Protein AF-A0A1Q7YD64-F1 (afdb_monomer_lite)

Structure (mmCIF, N/CA/C/O backbone):
data_AF-A0A1Q7YD64-F1
#
_entry.id   AF-A0A1Q7YD64-F1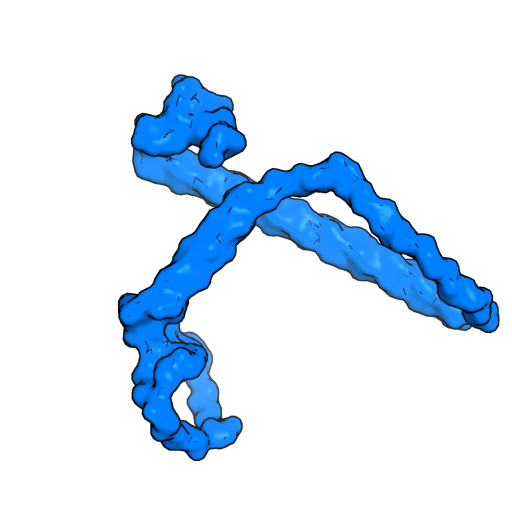
#
loop_
_atom_site.group_PDB
_atom_site.id
_atom_site.type_symbol
_atom_site.label_atom_id
_atom_site.label_alt_id
_atom_site.label_comp_id
_atom_site.label_asym_id
_atom_site.label_entity_id
_atom_site.label_seq_id
_atom_site.pdbx_PDB_ins_code
_atom_site.Cartn_x
_atom_site.Cartn_y
_atom_site.Cartn_z
_atom_site.occupancy
_atom_site.B_iso_or_equiv
_atom_site.auth_seq_id
_atom_site.auth_comp_id
_atom_site.auth_asym_id
_atom_site.auth_atom_id
_atom_site.pdbx_PDB_model_num
ATOM 1 N N . MET A 1 1 ? 0.503 -14.106 16.617 1.00 67.00 1 MET A N 1
ATOM 2 C CA . MET A 1 1 ? -0.824 -13.604 16.179 1.00 67.00 1 MET A CA 1
ATOM 3 C C . MET A 1 1 ? -1.425 -12.624 17.182 1.00 67.00 1 MET A C 1
ATOM 5 O O . MET A 1 1 ? -2.413 -11.970 16.872 1.00 67.00 1 MET A O 1
ATOM 9 N N . ASP A 1 2 ? -0.806 -12.469 18.350 1.00 84.38 2 ASP A N 1
ATOM 10 C CA . ASP A 1 2 ? -1.379 -11.752 19.491 1.00 84.38 2 ASP A CA 1
ATOM 11 C C . ASP A 1 2 ? -1.538 -10.260 19.204 1.00 84.38 2 ASP A C 1
ATOM 13 O O . ASP A 1 2 ? -2.637 -9.745 19.328 1.00 84.38 2 ASP A O 1
ATOM 17 N N . LYS A 1 3 ? -0.533 -9.621 18.588 1.00 87.81 3 LYS A N 1
ATOM 18 C CA . LYS A 1 3 ? -0.597 -8.204 18.178 1.00 87.81 3 LYS A CA 1
ATOM 19 C C . LYS A 1 3 ? -1.784 -7.857 17.267 1.00 87.81 3 LYS A C 1
ATOM 21 O O . LYS A 1 3 ? -2.365 -6.787 17.400 1.00 87.81 3 LYS A O 1
ATOM 26 N N . LEU A 1 4 ? -2.150 -8.751 16.340 1.00 88.44 4 LEU A N 1
ATOM 27 C CA . LEU A 1 4 ? -3.306 -8.544 15.456 1.00 88.44 4 LEU A CA 1
ATOM 28 C C . LEU A 1 4 ? -4.623 -8.709 16.226 1.00 88.44 4 LEU A C 1
ATOM 30 O O . LEU A 1 4 ? -5.583 -7.979 15.987 1.00 88.44 4 LEU A O 1
ATOM 34 N N . ASN A 1 5 ? -4.667 -9.671 17.148 1.00 91.00 5 ASN A N 1
ATOM 35 C CA . ASN A 1 5 ? -5.823 -9.865 18.010 1.00 91.00 5 ASN A CA 1
ATOM 36 C C . ASN A 1 5 ? -6.005 -8.698 18.977 1.00 91.00 5 ASN A C 1
ATOM 38 O O . ASN A 1 5 ? -7.141 -8.285 19.169 1.00 91.00 5 ASN A O 1
ATOM 42 N N . ASP A 1 6 ? -4.927 -8.150 19.526 1.00 91.62 6 ASP A N 1
ATOM 43 C CA . ASP A 1 6 ? -4.962 -6.991 20.416 1.00 91.62 6 ASP A CA 1
ATOM 44 C C . ASP A 1 6 ? -5.447 -5.750 19.658 1.00 91.62 6 ASP A C 1
ATOM 46 O O . ASP A 1 6 ? -6.458 -5.166 20.038 1.00 91.62 6 ASP A O 1
ATOM 50 N N . ALA A 1 7 ? -4.874 -5.459 18.483 1.00 89.94 7 ALA A N 1
ATOM 51 C CA . ALA A 1 7 ? -5.352 -4.373 17.621 1.00 89.94 7 ALA A CA 1
ATOM 52 C C . ALA A 1 7 ? -6.835 -4.533 17.225 1.00 89.94 7 ALA A C 1
ATOM 54 O O . ALA A 1 7 ? -7.586 -3.556 17.161 1.00 89.94 7 ALA A O 1
ATOM 55 N N . SER A 1 8 ? -7.286 -5.769 16.975 1.00 91.25 8 SER A N 1
ATOM 56 C CA . SER A 1 8 ? -8.702 -6.044 16.720 1.00 91.25 8 SER A CA 1
ATOM 57 C C . SER A 1 8 ? -9.564 -5.826 17.959 1.00 91.25 8 SER A C 1
ATOM 59 O O . SER A 1 8 ? -10.643 -5.258 17.830 1.00 91.25 8 SER A O 1
ATOM 61 N N . LYS A 1 9 ? -9.124 -6.245 19.148 1.00 93.12 9 LYS A N 1
ATOM 62 C CA . LYS A 1 9 ? -9.874 -6.015 20.389 1.00 93.12 9 LYS A CA 1
ATOM 63 C C . LYS A 1 9 ? -10.044 -4.520 20.641 1.00 93.12 9 LYS A C 1
ATOM 65 O O . LYS A 1 9 ? -11.158 -4.095 20.936 1.00 93.12 9 LYS A O 1
ATOM 70 N N . ASP A 1 10 ? -8.996 -3.732 20.431 1.00 91.56 10 ASP A N 1
ATOM 71 C CA . ASP A 1 10 ? -9.023 -2.284 20.644 1.00 91.56 10 ASP A CA 1
ATOM 72 C C . ASP A 1 10 ? -9.996 -1.575 19.689 1.00 91.56 10 ASP A C 1
ATOM 74 O O . ASP A 1 10 ? -10.749 -0.691 20.096 1.00 91.56 10 ASP A O 1
ATOM 78 N N . LYS A 1 11 ? -10.023 -1.972 18.409 1.00 89.19 11 LYS A N 1
ATOM 79 C CA . LYS A 1 11 ? -10.847 -1.315 17.375 1.00 89.19 11 LYS A CA 1
ATOM 80 C C . LYS A 1 11 ? -12.254 -1.896 17.222 1.00 89.19 11 LYS A C 1
ATOM 82 O O . LYS A 1 11 ? -13.152 -1.188 16.777 1.00 89.19 11 LYS A O 1
ATOM 87 N N . ASN A 1 12 ? -12.461 -3.163 17.581 1.00 91.31 12 ASN A N 1
ATOM 88 C CA . ASN A 1 12 ? -13.702 -3.904 17.325 1.00 91.31 12 ASN A CA 1
ATOM 89 C C . ASN A 1 12 ? -14.452 -4.291 18.613 1.00 91.31 12 ASN A C 1
ATOM 91 O O . ASN A 1 12 ? -15.192 -5.278 18.623 1.00 91.31 12 ASN A O 1
ATOM 95 N N . GLY A 1 13 ? -14.275 -3.526 19.696 1.00 86.81 13 GLY A N 1
ATOM 96 C CA . GLY A 1 13 ? -15.049 -3.673 20.935 1.00 86.81 13 GLY A CA 1
ATOM 97 C C . GLY A 1 13 ? -14.757 -4.975 21.686 1.00 86.81 13 GLY A C 1
ATOM 98 O O . GLY A 1 13 ? -15.678 -5.693 22.065 1.00 86.81 13 GLY A O 1
ATOM 99 N N . GLY A 1 14 ? -13.478 -5.318 21.843 1.00 89.88 14 GLY A N 1
ATOM 100 C CA . GLY A 1 14 ? -13.014 -6.504 22.570 1.00 89.88 14 GLY A CA 1
ATOM 101 C C . GLY A 1 14 ? -13.034 -7.807 21.766 1.00 89.88 14 GLY A C 1
ATOM 102 O O . GLY A 1 14 ? -12.692 -8.861 22.301 1.00 89.88 14 GLY A O 1
ATOM 103 N N . LYS A 1 15 ? -13.403 -7.767 20.480 1.00 93.25 15 LYS A N 1
ATOM 104 C CA . LYS A 1 15 ? -13.426 -8.952 19.609 1.00 93.25 15 LYS A CA 1
ATOM 105 C C . LYS A 1 15 ? -12.048 -9.249 19.027 1.00 93.25 15 LYS A C 1
ATOM 107 O O . LYS A 1 15 ? -11.409 -8.383 18.427 1.00 93.25 15 LYS A O 1
ATOM 112 N N . THR A 1 16 ? -11.625 -10.508 19.124 1.00 94.06 16 THR A N 1
ATOM 113 C CA . THR A 1 16 ? -10.443 -10.992 18.390 1.00 94.06 16 THR A CA 1
ATOM 114 C C . THR A 1 16 ? -10.670 -10.904 16.880 1.00 94.06 16 THR A C 1
ATOM 116 O O . THR A 1 16 ? -11.815 -10.824 16.425 1.00 94.06 16 THR A O 1
ATOM 119 N N . PHE A 1 17 ? -9.595 -10.951 16.087 1.00 91.88 17 PHE A N 1
ATOM 120 C CA . PHE A 1 17 ? -9.679 -10.734 14.639 1.00 91.88 17 PHE A CA 1
ATOM 121 C C . PHE A 1 17 ? -10.702 -11.659 13.970 1.00 91.88 17 PHE A C 1
ATOM 123 O O . PHE A 1 17 ? -11.542 -11.201 13.204 1.00 91.88 17 PHE A O 1
ATOM 130 N N . MET A 1 18 ? -10.697 -12.948 14.317 1.00 92.94 18 MET A N 1
ATOM 131 C CA . MET A 1 18 ? -11.607 -13.938 13.730 1.00 92.94 18 MET A CA 1
ATOM 132 C C . MET A 1 18 ? -13.054 -13.833 14.232 1.00 92.94 18 MET A C 1
ATOM 134 O O . MET A 1 18 ? -13.957 -14.315 13.555 1.00 92.94 18 MET A O 1
ATOM 138 N N . GLN A 1 19 ? -13.288 -13.202 15.386 1.00 94.38 19 GLN A N 1
ATOM 139 C CA . GLN A 1 19 ? -14.630 -12.966 15.936 1.00 94.38 19 GLN A CA 1
ATOM 140 C C . GLN A 1 19 ? -15.279 -11.683 15.391 1.00 94.38 19 GLN A C 1
ATOM 142 O O . GLN A 1 19 ? -16.491 -11.500 15.516 1.00 94.38 19 GLN A O 1
ATOM 147 N N . ALA A 1 20 ? -14.487 -10.774 14.818 1.00 93.94 20 ALA A N 1
ATOM 148 C CA . ALA A 1 20 ? -14.987 -9.562 14.183 1.00 93.94 20 ALA A CA 1
ATOM 149 C C . ALA A 1 20 ? -15.687 -9.871 12.846 1.00 93.94 20 ALA A C 1
ATOM 151 O O . ALA A 1 20 ? -15.392 -10.858 12.162 1.00 93.94 20 ALA A O 1
ATOM 152 N N . THR A 1 21 ? -16.619 -9.005 12.439 1.00 95.44 21 THR A N 1
ATOM 153 C CA . THR A 1 21 ? -17.315 -9.180 11.154 1.00 95.44 21 THR A CA 1
ATOM 154 C C . THR A 1 21 ? -16.342 -9.021 9.975 1.00 95.44 21 THR A C 1
ATOM 156 O O . THR A 1 21 ? -15.292 -8.389 10.120 1.00 95.44 21 THR A O 1
ATOM 159 N N . PRO A 1 22 ? -16.645 -9.564 8.778 1.00 95.19 22 PRO A N 1
ATOM 160 C CA . PRO A 1 22 ? -15.800 -9.362 7.597 1.00 95.19 22 PRO A CA 1
ATOM 161 C C . PRO A 1 22 ? -15.518 -7.882 7.295 1.00 95.19 22 PRO A C 1
ATOM 163 O O . PRO A 1 22 ? -14.381 -7.526 7.002 1.00 95.19 22 PRO A O 1
ATOM 166 N N . ALA A 1 23 ? -16.523 -7.013 7.450 1.00 94.81 23 ALA A N 1
ATOM 167 C CA . ALA A 1 23 ? -16.371 -5.572 7.250 1.00 94.81 23 ALA A CA 1
ATOM 168 C C . ALA A 1 23 ? -15.434 -4.931 8.291 1.00 94.81 23 ALA A C 1
ATOM 170 O O . ALA A 1 23 ? -14.575 -4.129 7.937 1.00 94.81 23 ALA A O 1
ATOM 171 N N . GLN A 1 24 ? -15.548 -5.328 9.562 1.00 94.00 24 GLN A N 1
ATOM 172 C CA . GLN A 1 24 ? -14.669 -4.853 10.638 1.00 94.00 24 GLN A CA 1
ATOM 173 C C . GLN A 1 24 ? -13.219 -5.301 10.441 1.00 94.00 24 GLN A C 1
ATOM 175 O O . GLN A 1 24 ? -12.292 -4.511 10.612 1.00 94.00 24 GLN A O 1
ATOM 180 N N . ARG A 1 25 ? -13.015 -6.558 10.028 1.00 94.19 25 ARG A N 1
ATOM 181 C CA . ARG A 1 25 ? -11.686 -7.070 9.672 1.00 94.19 25 ARG A CA 1
ATOM 182 C C . ARG A 1 25 ? -11.078 -6.265 8.532 1.00 94.19 25 ARG A C 1
ATOM 184 O O . ARG A 1 25 ? -9.935 -5.840 8.641 1.00 94.19 25 ARG A O 1
ATOM 191 N N . LEU A 1 26 ? -11.841 -6.029 7.468 1.00 93.75 26 LEU A N 1
ATOM 192 C CA . LEU A 1 26 ? -11.377 -5.267 6.312 1.00 93.75 26 LEU A CA 1
ATOM 193 C C . LEU A 1 26 ? -10.979 -3.835 6.697 1.00 93.75 26 LEU A C 1
ATOM 195 O O . LEU A 1 26 ? -9.878 -3.410 6.356 1.00 93.75 26 LEU A O 1
ATOM 199 N N . ALA A 1 27 ? -11.816 -3.134 7.465 1.00 95.12 27 ALA A N 1
ATOM 200 C CA . ALA A 1 27 ? -11.522 -1.777 7.928 1.00 95.12 27 ALA A CA 1
ATOM 201 C C . ALA A 1 27 ? -10.239 -1.712 8.780 1.00 95.12 27 ALA A C 1
ATOM 203 O O . ALA A 1 27 ? -9.407 -0.816 8.600 1.00 95.12 27 ALA A O 1
ATOM 204 N N . LEU A 1 28 ? -10.047 -2.691 9.673 1.00 92.69 28 LEU A N 1
ATOM 205 C CA . LEU A 1 28 ? -8.830 -2.815 10.474 1.00 92.69 28 LEU A CA 1
ATOM 206 C C . LEU A 1 28 ? -7.595 -3.012 9.587 1.00 92.69 28 LEU A C 1
ATOM 208 O O . LEU A 1 28 ? -6.621 -2.278 9.732 1.00 92.69 28 LEU A O 1
ATOM 212 N N . LEU A 1 29 ? -7.633 -3.971 8.655 1.00 91.75 29 LEU A N 1
ATOM 213 C CA . LEU A 1 29 ? -6.487 -4.256 7.786 1.00 91.75 29 LEU A CA 1
ATOM 214 C C . LEU A 1 29 ? -6.141 -3.076 6.872 1.00 91.75 29 LEU A C 1
ATOM 216 O O . LEU A 1 29 ? -4.965 -2.813 6.652 1.00 91.75 29 LEU A O 1
ATOM 220 N N . GLN A 1 30 ? -7.136 -2.341 6.371 1.00 92.62 30 GLN A N 1
ATOM 221 C CA . GLN A 1 30 ? -6.904 -1.133 5.571 1.00 92.62 30 GLN A CA 1
ATOM 222 C C . GLN A 1 30 ? -6.212 -0.030 6.375 1.00 92.62 30 GLN A C 1
ATOM 224 O O . GLN A 1 30 ? -5.327 0.649 5.859 1.00 92.62 30 GLN A O 1
ATOM 229 N N . THR A 1 31 ? -6.598 0.132 7.641 1.00 92.44 31 THR A N 1
ATOM 230 C CA . THR A 1 31 ? -5.971 1.111 8.536 1.00 92.44 31 THR A CA 1
ATOM 231 C C . THR A 1 31 ? -4.518 0.728 8.806 1.00 92.44 31 THR A C 1
ATOM 233 O O . THR A 1 31 ? -3.629 1.554 8.615 1.00 92.44 31 THR A O 1
ATOM 236 N N . LEU A 1 32 ? -4.264 -0.542 9.141 1.00 90.69 32 LEU A N 1
ATOM 237 C CA . LEU A 1 32 ? -2.906 -1.055 9.346 1.00 90.69 32 LEU A CA 1
ATOM 238 C C . LEU A 1 32 ? -2.039 -0.907 8.088 1.00 90.69 32 LEU A C 1
ATOM 240 O O . LEU A 1 32 ? -0.875 -0.532 8.192 1.00 90.69 32 LEU A O 1
ATOM 244 N N . ASP A 1 33 ? -2.587 -1.166 6.897 1.00 90.62 33 ASP A N 1
ATOM 245 C CA . ASP A 1 33 ? -1.850 -1.014 5.637 1.00 90.62 33 ASP A CA 1
ATOM 246 C C . ASP A 1 33 ? -1.432 0.436 5.386 1.00 90.62 33 ASP A C 1
ATOM 248 O O . ASP A 1 33 ? -0.287 0.701 5.018 1.00 90.62 33 ASP A O 1
ATOM 252 N N . LYS A 1 34 ? -2.348 1.379 5.625 1.00 91.12 34 LYS A N 1
ATOM 253 C CA . LYS A 1 34 ? -2.080 2.806 5.457 1.00 91.12 34 LYS A CA 1
ATOM 254 C C . LYS A 1 34 ? -1.018 3.296 6.439 1.00 91.12 34 LYS A C 1
ATOM 256 O O . LYS A 1 34 ? -0.059 3.930 6.018 1.00 91.12 34 LYS A O 1
ATOM 261 N N . GLU A 1 35 ? -1.141 2.943 7.717 1.00 89.38 35 GLU A N 1
ATOM 262 C CA . GLU A 1 35 ? -0.149 3.295 8.741 1.00 89.38 35 GLU A CA 1
ATOM 263 C C . GLU A 1 35 ? 1.251 2.782 8.374 1.00 89.38 35 GLU A C 1
ATOM 265 O O . GLU A 1 35 ? 2.249 3.492 8.521 1.00 89.38 35 GLU A O 1
ATOM 270 N N . GLN A 1 36 ? 1.337 1.557 7.849 1.00 87.69 36 GLN A N 1
ATOM 271 C CA . GLN A 1 36 ? 2.601 0.994 7.386 1.00 87.69 36 GLN A CA 1
ATOM 272 C C . GLN A 1 36 ? 3.153 1.696 6.145 1.00 87.69 36 GLN A C 1
ATOM 274 O O . GLN A 1 36 ? 4.366 1.907 6.058 1.00 87.69 36 GLN A O 1
ATOM 279 N N . PHE A 1 37 ? 2.296 2.046 5.187 1.00 87.94 37 PHE A N 1
ATOM 280 C CA . PHE A 1 37 ? 2.697 2.800 4.003 1.00 87.94 37 PHE A CA 1
ATOM 281 C C . PHE A 1 37 ? 3.250 4.177 4.391 1.00 87.94 37 PHE A C 1
ATOM 283 O O . PHE A 1 37 ? 4.371 4.513 4.008 1.00 87.94 37 PHE A O 1
ATOM 290 N N . ASP A 1 38 ? 2.529 4.916 5.234 1.00 90.31 38 ASP A N 1
ATOM 291 C CA . ASP A 1 38 ? 2.915 6.253 5.693 1.00 90.31 38 ASP A CA 1
ATOM 292 C C . ASP A 1 38 ? 4.252 6.220 6.453 1.00 90.31 38 ASP A C 1
ATOM 294 O O . ASP A 1 38 ? 5.138 7.046 6.216 1.00 90.31 38 ASP A O 1
ATOM 298 N N . TYR A 1 39 ? 4.448 5.215 7.317 1.00 87.81 39 TYR A N 1
ATOM 299 C CA . TYR A 1 39 ? 5.732 4.987 7.981 1.00 87.81 39 TYR A CA 1
ATOM 300 C C . TYR A 1 39 ? 6.862 4.745 6.970 1.00 87.81 39 TYR A C 1
ATOM 302 O O . TYR A 1 39 ? 7.941 5.326 7.086 1.00 87.81 39 TYR A O 1
ATOM 310 N N . SER A 1 40 ? 6.619 3.903 5.965 1.00 85.19 40 SER A N 1
ATOM 311 C CA . SER A 1 40 ? 7.619 3.548 4.951 1.00 85.19 40 SER A CA 1
ATOM 312 C C . SER A 1 40 ? 8.044 4.767 4.130 1.00 85.19 40 SER A C 1
ATOM 314 O O . SER A 1 40 ? 9.240 4.985 3.928 1.00 85.19 40 SER A O 1
ATOM 316 N N . GLU A 1 41 ? 7.085 5.595 3.714 1.00 90.06 41 GLU A N 1
ATOM 317 C CA . GLU A 1 41 ? 7.356 6.825 2.967 1.00 90.06 41 GLU A CA 1
ATOM 318 C C . GLU A 1 41 ? 8.106 7.853 3.815 1.00 90.06 41 GLU A C 1
ATOM 320 O O . GLU A 1 41 ? 9.072 8.454 3.339 1.00 90.06 41 GLU A O 1
ATOM 325 N N . ARG A 1 42 ? 7.754 7.995 5.099 1.00 89.94 42 ARG A N 1
ATOM 326 C CA . ARG A 1 42 ? 8.511 8.839 6.029 1.00 89.94 42 ARG A CA 1
ATOM 327 C C . ARG A 1 42 ? 9.961 8.373 6.151 1.00 89.94 42 ARG A C 1
ATOM 329 O O . ARG A 1 42 ? 10.870 9.185 5.992 1.00 89.94 42 ARG A O 1
ATOM 336 N N . MET A 1 43 ? 10.192 7.082 6.386 1.00 86.56 43 MET A N 1
ATOM 337 C CA . MET A 1 43 ? 11.549 6.540 6.516 1.00 86.56 43 MET A CA 1
ATOM 338 C C . MET A 1 43 ? 12.357 6.708 5.228 1.00 86.56 43 MET A C 1
ATOM 340 O O . MET A 1 43 ? 13.540 7.040 5.276 1.00 86.56 43 MET A O 1
ATOM 344 N N . LYS A 1 44 ? 11.721 6.527 4.067 1.00 88.31 44 LYS A N 1
ATOM 345 C CA . LYS A 1 44 ? 12.342 6.753 2.759 1.00 88.31 44 LYS A CA 1
ATOM 346 C C . LYS A 1 44 ? 12.703 8.224 2.549 1.00 88.31 44 LYS A C 1
ATOM 348 O O . LYS A 1 44 ? 13.796 8.511 2.066 1.00 88.31 44 LYS A O 1
ATOM 353 N N . ALA A 1 45 ? 11.829 9.153 2.935 1.00 92.50 45 ALA A N 1
ATOM 354 C CA . ALA A 1 45 ? 12.101 10.585 2.867 1.00 92.50 45 ALA A CA 1
ATOM 355 C C . ALA A 1 45 ? 13.236 10.997 3.817 1.00 92.50 45 ALA A C 1
ATOM 357 O O . ALA A 1 45 ? 14.120 11.751 3.419 1.00 92.50 45 ALA A O 1
ATOM 358 N N . GLU A 1 46 ? 13.256 10.474 5.045 1.00 90.25 46 GLU A N 1
ATOM 359 C CA . GLU A 1 46 ? 14.348 10.699 5.999 1.00 90.25 46 GLU A CA 1
ATOM 360 C C . GLU A 1 46 ? 15.681 10.144 5.479 1.00 90.25 46 GLU A C 1
ATOM 362 O O . GLU A 1 46 ? 16.701 10.827 5.553 1.00 90.25 46 GLU A O 1
ATOM 367 N N . ALA A 1 47 ? 15.686 8.934 4.910 1.00 87.56 47 ALA A N 1
ATOM 368 C CA . ALA A 1 47 ? 16.875 8.344 4.298 1.00 87.56 47 ALA A CA 1
ATOM 369 C C . ALA A 1 47 ? 17.366 9.162 3.095 1.00 87.56 47 ALA A C 1
ATOM 371 O O . ALA A 1 47 ? 18.567 9.393 2.956 1.00 87.56 47 ALA A O 1
ATOM 372 N N . ARG A 1 48 ? 16.441 9.648 2.259 1.00 90.00 48 ARG A N 1
ATOM 373 C CA . ARG A 1 48 ? 16.762 10.518 1.127 1.00 90.00 48 ARG A CA 1
ATOM 374 C C . ARG A 1 48 ? 17.385 11.833 1.591 1.00 90.00 48 ARG A C 1
ATOM 376 O O . ARG A 1 48 ? 18.448 12.176 1.089 1.00 90.00 48 ARG A O 1
ATOM 383 N N . LYS A 1 49 ? 16.799 12.513 2.581 1.00 90.88 49 LYS A N 1
ATOM 384 C CA . LYS A 1 49 ? 17.374 13.741 3.159 1.00 90.88 49 LYS A CA 1
ATOM 385 C C . LYS A 1 49 ? 18.787 13.507 3.682 1.00 90.88 49 LYS A C 1
ATOM 387 O O . LYS A 1 49 ? 19.702 14.195 3.265 1.00 90.88 49 LYS A O 1
ATOM 392 N N . LYS A 1 50 ? 18.991 12.450 4.478 1.00 87.06 50 LYS A N 1
ATOM 393 C CA . LYS A 1 50 ? 20.328 12.065 4.965 1.00 87.06 50 LYS A CA 1
ATOM 394 C C . LYS A 1 50 ? 21.321 11.835 3.823 1.00 87.06 50 LYS A C 1
ATOM 396 O O . LYS A 1 50 ? 22.485 12.193 3.951 1.00 87.06 50 LYS A O 1
ATOM 401 N N . SER A 1 51 ? 20.877 11.233 2.717 1.00 85.88 51 SER A N 1
ATOM 402 C CA . SER A 1 51 ? 21.731 11.038 1.541 1.00 85.88 51 SER A CA 1
ATOM 403 C C . SER A 1 51 ? 22.044 12.347 0.813 1.00 85.88 51 SER A C 1
ATOM 405 O O . SER A 1 51 ? 23.170 12.528 0.364 1.00 85.88 51 SER A O 1
ATOM 407 N N . GLU A 1 52 ? 21.081 13.266 0.724 1.00 88.62 52 GLU A N 1
ATOM 408 C CA . GLU A 1 52 ? 21.260 14.588 0.117 1.00 88.62 52 GLU A CA 1
ATOM 409 C C . GLU A 1 52 ? 22.212 15.450 0.964 1.00 88.62 52 GLU A C 1
ATOM 411 O O . GLU A 1 52 ? 23.161 16.008 0.417 1.00 88.62 52 GLU A O 1
ATOM 416 N N . ASP A 1 53 ? 22.043 15.459 2.290 1.00 87.38 53 ASP A N 1
ATOM 417 C CA . ASP A 1 53 ? 22.932 16.140 3.242 1.00 87.38 53 ASP A CA 1
ATOM 418 C C . ASP A 1 5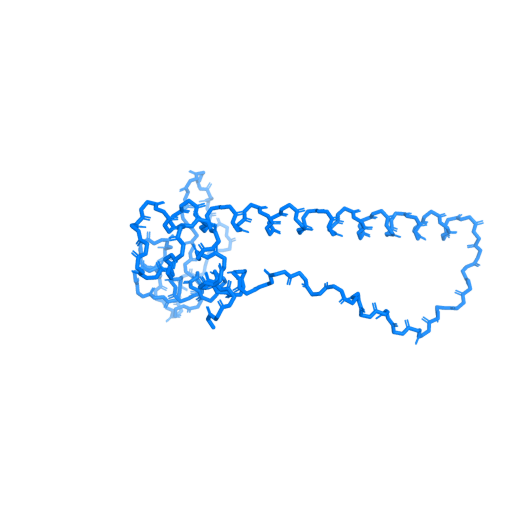3 ? 24.365 15.587 3.154 1.00 87.38 53 ASP A C 1
ATOM 420 O O . ASP A 1 53 ? 25.327 16.345 3.024 1.00 87.38 53 ASP A O 1
ATOM 424 N N . PHE A 1 54 ? 24.512 14.256 3.123 1.00 83.12 54 PHE A N 1
ATOM 425 C CA . PHE A 1 54 ? 25.807 13.594 2.943 1.00 83.12 54 PHE A CA 1
ATOM 426 C C . PHE A 1 54 ? 26.479 13.969 1.611 1.00 83.12 54 PHE A C 1
ATOM 428 O O . PHE A 1 54 ? 27.696 14.155 1.551 1.00 83.12 54 PHE A O 1
ATOM 435 N N . LEU A 1 55 ? 25.711 14.076 0.522 1.00 84.50 55 LEU A N 1
ATOM 436 C CA . LEU A 1 55 ? 26.242 14.488 -0.779 1.00 84.50 55 LEU A CA 1
ATOM 437 C C . LEU A 1 55 ? 26.657 15.964 -0.790 1.00 84.50 55 LEU A C 1
ATOM 439 O O . LEU A 1 55 ? 27.675 16.284 -1.403 1.00 84.50 55 LEU A O 1
ATOM 443 N N . ALA A 1 56 ? 25.914 16.842 -0.113 1.00 83.75 56 ALA A N 1
ATOM 444 C CA . ALA A 1 56 ? 26.242 18.261 -0.002 1.00 83.75 56 ALA A CA 1
ATOM 445 C C . ALA A 1 56 ? 27.535 18.491 0.799 1.00 83.75 56 ALA A C 1
ATOM 447 O O . ALA A 1 56 ? 28.403 19.242 0.357 1.00 83.75 56 ALA A O 1
ATOM 448 N N . GLU A 1 57 ? 27.712 17.784 1.919 1.00 78.19 57 GLU A N 1
ATOM 449 C CA . GLU A 1 57 ? 28.932 17.835 2.738 1.00 78.19 57 GLU A CA 1
ATOM 450 C C . GLU A 1 57 ? 30.172 17.393 1.938 1.00 78.19 57 GLU A C 1
ATOM 452 O O . GLU A 1 57 ? 31.217 18.044 1.966 1.00 78.19 57 GLU A O 1
ATOM 457 N N . ARG A 1 58 ? 30.045 16.342 1.113 1.00 70.88 58 ARG A N 1
ATOM 458 C CA . ARG A 1 58 ? 31.133 15.870 0.235 1.00 70.88 58 ARG A CA 1
ATOM 459 C C . ARG A 1 58 ? 31.525 16.838 -0.878 1.00 70.88 58 ARG A C 1
ATOM 461 O O . ARG A 1 58 ? 32.611 16.689 -1.436 1.00 70.88 58 ARG A O 1
ATOM 468 N N . GLN A 1 59 ? 30.643 17.754 -1.265 1.00 68.31 59 GLN A N 1
ATOM 469 C CA . GLN A 1 59 ? 30.942 18.742 -2.302 1.00 68.31 59 GLN A CA 1
ATOM 470 C C . GLN A 1 59 ? 31.750 19.929 -1.756 1.00 68.31 59 GLN A C 1
ATOM 472 O O . GLN A 1 59 ? 32.363 20.638 -2.550 1.00 68.31 59 GLN A O 1
ATOM 477 N N . GLN A 1 60 ? 31.769 20.139 -0.434 1.00 64.38 60 GLN A N 1
ATOM 478 C CA . GLN A 1 60 ? 32.381 21.315 0.194 1.00 64.38 60 GLN A CA 1
ATOM 479 C C . GLN A 1 60 ? 33.796 21.066 0.752 1.00 64.38 60 GLN A C 1
ATOM 481 O O . GLN A 1 60 ? 34.590 22.000 0.749 1.00 64.38 60 GLN A O 1
ATOM 486 N N . ASP A 1 61 ? 34.164 19.833 1.126 1.00 62.19 61 ASP A N 1
ATOM 487 C CA . ASP A 1 61 ? 35.493 19.498 1.673 1.00 62.19 61 ASP A CA 1
ATOM 488 C C . ASP A 1 61 ? 36.095 18.196 1.095 1.00 62.19 61 ASP A C 1
ATOM 490 O O . ASP A 1 61 ? 35.387 17.291 0.645 1.00 62.19 61 ASP A O 1
ATOM 494 N N . LYS A 1 62 ? 37.436 18.057 1.135 1.00 60.06 62 LYS A N 1
ATOM 495 C CA . LYS A 1 62 ? 38.117 16.772 0.849 1.00 60.06 62 LYS A CA 1
ATOM 496 C C . LYS A 1 62 ? 37.670 15.728 1.891 1.00 60.06 62 LYS A C 1
ATOM 498 O O . LYS A 1 62 ? 37.841 15.971 3.083 1.00 60.06 62 LYS A O 1
ATOM 503 N N . PRO A 1 63 ? 37.154 14.553 1.485 1.00 57.62 63 PRO A N 1
ATOM 504 C CA . PRO A 1 63 ? 36.478 13.645 2.407 1.00 57.62 63 PRO A CA 1
ATOM 505 C C . PRO A 1 63 ? 37.449 12.994 3.404 1.00 57.62 63 PRO A C 1
ATOM 507 O O . PRO A 1 63 ? 38.437 12.375 3.005 1.00 57.62 63 PRO A O 1
ATOM 510 N N . ALA A 1 64 ? 37.121 13.080 4.696 1.00 60.50 64 ALA A N 1
ATOM 511 C CA . ALA A 1 64 ? 37.726 12.271 5.753 1.00 60.50 64 ALA A CA 1
ATOM 512 C C . ALA A 1 64 ? 37.380 10.769 5.576 1.00 60.50 64 ALA A C 1
ATOM 514 O O . ALA A 1 64 ? 36.344 10.443 4.981 1.00 60.50 64 ALA A O 1
ATOM 515 N N . PRO A 1 65 ? 38.226 9.834 6.060 1.00 57.16 65 PRO A N 1
ATOM 516 C CA . PRO A 1 65 ? 37.983 8.397 5.932 1.00 57.16 65 PRO A CA 1
ATOM 517 C C . PRO A 1 65 ? 36.686 7.981 6.641 1.00 57.16 65 PRO A C 1
ATOM 519 O O . PRO A 1 65 ? 36.414 8.389 7.769 1.00 57.16 65 PRO A O 1
ATOM 522 N N . GLN A 1 66 ? 35.882 7.168 5.953 1.00 60.06 66 GLN A N 1
ATOM 523 C CA . GLN A 1 66 ? 34.569 6.706 6.408 1.00 60.06 66 GLN 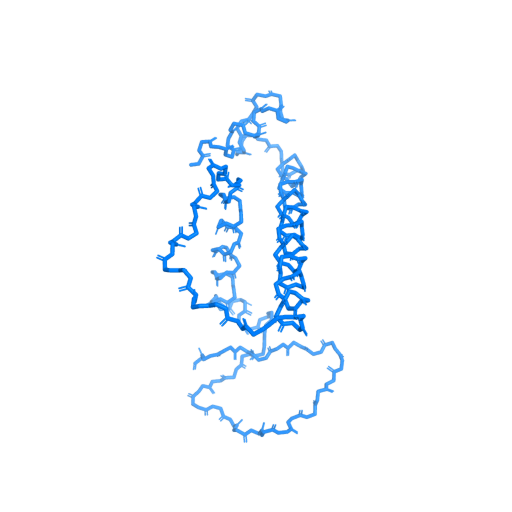A CA 1
ATOM 524 C C . GLN A 1 66 ? 34.681 5.965 7.750 1.00 60.06 66 GLN A C 1
ATOM 526 O O . GLN A 1 66 ? 35.465 5.026 7.886 1.00 60.06 66 GLN A O 1
ATOM 531 N N . SER A 1 67 ? 33.892 6.380 8.747 1.00 56.59 67 SER A N 1
ATOM 532 C CA . SER A 1 67 ? 33.831 5.696 10.042 1.00 56.59 67 SER A CA 1
ATOM 533 C C . SER A 1 67 ? 33.138 4.335 9.884 1.00 56.59 67 SER A C 1
ATOM 535 O O . SER A 1 67 ? 32.002 4.271 9.414 1.00 56.59 67 SER A O 1
ATOM 537 N N . ASN A 1 68 ? 33.788 3.261 10.338 1.00 57.97 68 ASN A N 1
ATOM 538 C CA . ASN A 1 68 ? 33.256 1.891 10.387 1.00 57.97 68 ASN A CA 1
ATOM 539 C C . ASN A 1 68 ? 32.268 1.673 11.553 1.00 57.97 68 ASN A C 1
ATOM 541 O O . ASN A 1 68 ? 32.263 0.617 12.185 1.00 57.97 68 ASN A O 1
ATOM 545 N N . THR A 1 69 ? 31.454 2.673 11.890 1.00 49.72 69 THR A N 1
ATOM 546 C CA . THR A 1 69 ? 30.514 2.567 13.010 1.00 49.72 69 THR A CA 1
ATOM 547 C C . THR A 1 69 ? 29.186 2.037 12.487 1.00 49.72 69 THR A C 1
ATOM 549 O O . THR A 1 69 ? 28.475 2.734 11.765 1.00 49.72 69 THR A O 1
ATOM 552 N N . ALA A 1 70 ? 28.870 0.785 12.830 1.00 49.88 70 ALA A N 1
ATOM 553 C CA . ALA A 1 70 ? 27.596 0.146 12.522 1.00 49.88 70 ALA A CA 1
ATOM 554 C C . ALA A 1 70 ? 26.432 1.080 12.892 1.00 49.88 70 ALA A C 1
ATOM 556 O O . ALA A 1 70 ? 26.344 1.565 14.022 1.00 49.88 70 ALA A O 1
ATOM 557 N N . THR A 1 71 ? 25.557 1.355 11.924 1.00 56.59 71 THR A N 1
ATOM 558 C CA . THR A 1 71 ? 24.357 2.173 12.107 1.00 56.59 71 THR A CA 1
ATOM 559 C C . THR A 1 71 ? 23.566 1.634 13.297 1.00 56.59 71 THR A C 1
ATOM 561 O O . THR A 1 71 ? 23.148 0.476 13.288 1.00 56.59 71 THR A O 1
ATOM 564 N N . GLN A 1 72 ? 23.394 2.454 14.338 1.00 57.97 72 GLN A N 1
ATOM 565 C CA . GLN A 1 72 ? 22.625 2.081 15.523 1.00 57.97 72 GLN A CA 1
ATOM 566 C C . GLN A 1 72 ? 21.229 1.617 15.091 1.00 57.97 72 GLN A C 1
ATOM 568 O O . GLN A 1 72 ? 20.519 2.333 14.380 1.00 57.97 72 GLN A O 1
ATOM 573 N N . ILE A 1 73 ? 20.858 0.399 15.490 1.00 55.62 73 ILE A N 1
ATOM 574 C CA . ILE A 1 73 ? 19.535 -0.178 15.246 1.00 55.62 73 ILE A CA 1
ATOM 575 C C . ILE A 1 73 ? 18.522 0.764 15.898 1.00 55.62 73 ILE A C 1
ATOM 577 O O . ILE A 1 73 ? 18.503 0.898 17.120 1.00 55.62 73 ILE A O 1
ATOM 581 N N . THR A 1 74 ? 17.715 1.453 15.090 1.00 53.84 74 THR A N 1
ATOM 582 C CA . THR A 1 74 ? 16.628 2.302 15.587 1.00 53.84 74 THR A CA 1
ATOM 583 C C . THR A 1 74 ? 15.756 1.462 16.524 1.00 53.84 74 THR A C 1
ATOM 585 O O . THR A 1 74 ? 15.238 0.421 16.121 1.00 53.84 74 THR A O 1
ATOM 588 N N . SER A 1 75 ? 15.659 1.877 17.789 1.00 52.88 75 SER A N 1
ATOM 589 C CA . SER A 1 75 ? 15.094 1.100 1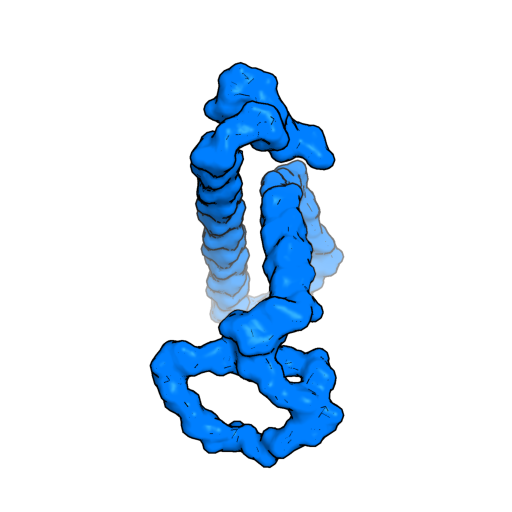8.905 1.00 52.88 75 SER A CA 1
ATOM 590 C C . SER A 1 75 ? 13.576 0.934 18.860 1.00 52.88 75 SER A C 1
ATOM 592 O O . SER A 1 75 ? 13.006 0.248 19.706 1.00 52.88 75 SER A O 1
ATOM 594 N N . GLU A 1 76 ? 12.912 1.531 17.876 1.00 53.91 76 GLU A N 1
ATOM 595 C CA . GLU A 1 76 ? 11.477 1.412 17.688 1.00 53.91 76 GLU A CA 1
ATOM 596 C C . GLU A 1 76 ? 11.216 0.440 16.531 1.00 53.91 76 GLU A C 1
ATOM 598 O O . GLU A 1 76 ? 11.359 0.819 15.365 1.00 53.91 76 GLU A O 1
ATOM 603 N N . PRO A 1 77 ? 10.893 -0.841 16.799 1.00 53.97 77 PRO A N 1
ATOM 604 C CA . PRO A 1 77 ? 10.500 -1.742 15.735 1.00 53.97 77 PRO A CA 1
ATOM 605 C C . PRO A 1 77 ? 9.137 -1.261 15.227 1.00 53.97 77 PRO A C 1
ATOM 607 O O . PRO A 1 77 ? 8.154 -1.367 15.967 1.00 53.97 77 PRO A O 1
ATOM 610 N N . PRO A 1 78 ? 9.020 -0.763 13.981 1.00 58.03 78 PRO A N 1
ATOM 611 C CA . PRO A 1 78 ? 7.706 -0.467 13.438 1.00 58.03 78 PRO A CA 1
ATOM 612 C C . PRO A 1 78 ? 6.871 -1.745 13.483 1.00 58.03 78 PRO A C 1
ATOM 614 O O . PRO A 1 78 ? 7.408 -2.857 13.466 1.00 58.03 78 PRO A O 1
ATOM 617 N N . ASN A 1 79 ? 5.553 -1.608 13.560 1.00 64.38 79 ASN A N 1
ATOM 618 C CA . ASN A 1 79 ? 4.614 -2.724 13.589 1.00 64.38 79 ASN A CA 1
ATOM 619 C C . ASN A 1 79 ? 4.659 -3.517 12.265 1.00 64.38 79 ASN A C 1
ATOM 621 O O . ASN A 1 79 ? 3.736 -3.448 11.468 1.00 64.38 79 ASN A O 1
ATOM 625 N N . LYS A 1 80 ? 5.735 -4.276 11.998 1.00 74.88 80 LYS A N 1
ATOM 626 C CA . LYS A 1 80 ? 6.014 -4.986 10.732 1.00 74.88 80 LYS A CA 1
ATOM 627 C C . LYS A 1 80 ? 5.193 -6.262 10.558 1.00 74.88 80 LYS A C 1
ATOM 629 O O . LYS A 1 80 ? 5.235 -6.861 9.492 1.00 74.88 80 LYS A O 1
ATOM 634 N N . TYR A 1 81 ? 4.463 -6.702 11.584 1.00 82.69 81 TYR A N 1
ATOM 635 C CA . TYR A 1 81 ? 3.757 -7.986 11.558 1.00 82.69 81 TYR A CA 1
ATOM 636 C C . TYR A 1 81 ? 2.715 -8.056 10.434 1.00 82.69 81 TYR A C 1
ATOM 638 O O . TYR A 1 81 ? 2.626 -9.080 9.763 1.00 82.69 81 TYR A O 1
ATOM 646 N N . PHE A 1 82 ? 1.978 -6.967 10.187 1.00 86.50 82 PHE A N 1
ATOM 647 C CA . PHE A 1 82 ? 0.997 -6.920 9.104 1.00 86.50 82 PHE A CA 1
ATOM 648 C C . PHE A 1 82 ? 1.679 -6.913 7.729 1.00 86.50 82 PHE A C 1
ATOM 650 O O . PHE A 1 82 ? 1.285 -7.674 6.852 1.00 86.50 82 PHE A O 1
ATOM 657 N N . ARG A 1 83 ? 2.776 -6.160 7.584 1.00 86.62 83 ARG A N 1
ATOM 658 C CA . ARG A 1 83 ? 3.592 -6.111 6.355 1.00 86.62 83 ARG A CA 1
ATOM 659 C C . ARG A 1 83 ? 4.111 -7.494 5.992 1.00 86.62 83 ARG A C 1
ATOM 661 O O . ARG A 1 83 ? 3.879 -7.941 4.879 1.00 86.62 83 ARG A O 1
ATOM 668 N N . MET A 1 84 ? 4.755 -8.173 6.942 1.00 87.12 84 MET A N 1
ATOM 669 C CA . MET A 1 84 ? 5.288 -9.522 6.732 1.00 87.12 84 MET A CA 1
ATOM 670 C C . MET A 1 84 ? 4.177 -10.509 6.367 1.00 87.12 84 MET A C 1
ATOM 672 O O . MET A 1 84 ? 4.334 -11.314 5.455 1.00 87.12 84 MET A O 1
ATOM 676 N N . MET A 1 85 ? 3.028 -10.427 7.045 1.00 87.81 85 MET A N 1
ATOM 677 C CA . MET A 1 85 ? 1.870 -11.257 6.719 1.00 87.81 85 MET A CA 1
ATOM 678 C C . MET A 1 85 ? 1.364 -10.982 5.297 1.00 87.81 85 MET A C 1
ATOM 680 O O . MET A 1 85 ? 1.130 -11.927 4.553 1.00 87.81 85 MET A O 1
ATOM 684 N N . LYS A 1 86 ? 1.231 -9.710 4.906 1.00 89.69 86 LYS A N 1
ATOM 685 C CA . LYS A 1 86 ? 0.788 -9.292 3.569 1.00 89.69 86 LYS A CA 1
ATOM 686 C C . LYS A 1 86 ? 1.770 -9.723 2.479 1.00 89.69 86 LYS A C 1
ATOM 688 O O . LYS A 1 86 ? 1.353 -10.170 1.420 1.00 89.69 86 LYS A O 1
ATOM 693 N N . GLU A 1 87 ? 3.069 -9.606 2.725 1.00 91.06 87 GLU A N 1
ATOM 694 C CA . GLU A 1 87 ? 4.097 -10.068 1.790 1.00 91.06 87 GLU A CA 1
ATOM 695 C C . GLU A 1 87 ? 4.018 -11.580 1.588 1.00 91.06 87 GLU A C 1
ATOM 697 O O . GLU A 1 87 ? 4.006 -12.043 0.449 1.00 91.06 87 GLU A O 1
ATOM 702 N N . LEU A 1 88 ? 3.883 -12.347 2.673 1.00 93.12 88 LEU A N 1
ATOM 703 C CA . LEU A 1 88 ? 3.766 -13.799 2.594 1.00 93.12 88 LEU A CA 1
ATOM 704 C C . LEU A 1 88 ? 2.484 -14.241 1.872 1.00 93.12 88 LEU A C 1
ATOM 706 O O . LEU A 1 88 ? 2.524 -15.181 1.079 1.00 93.12 88 LEU A O 1
ATOM 710 N N . THR A 1 89 ? 1.350 -13.571 2.106 1.00 91.88 89 THR A N 1
ATOM 711 C CA . THR A 1 89 ? 0.092 -13.907 1.421 1.00 91.88 89 THR A CA 1
ATOM 712 C C . THR A 1 89 ? 0.131 -13.555 -0.060 1.00 91.88 89 THR A C 1
ATOM 714 O O . THR A 1 89 ? -0.338 -14.346 -0.876 1.00 91.88 89 THR A O 1
ATOM 717 N N . LEU A 1 90 ? 0.715 -12.412 -0.429 1.00 92.06 90 LEU A N 1
ATOM 718 C CA . LEU A 1 90 ? 0.912 -12.043 -1.831 1.00 92.06 90 LEU A CA 1
ATOM 719 C C . LEU A 1 90 ? 1.863 -13.016 -2.528 1.00 92.06 90 LEU A C 1
ATOM 721 O O . LEU A 1 90 ? 1.558 -13.457 -3.632 1.00 92.06 90 LEU A O 1
ATOM 725 N N . LEU A 1 91 ? 2.963 -13.397 -1.872 1.00 92.56 91 LEU A N 1
ATOM 726 C CA . LEU A 1 91 ? 3.883 -14.404 -2.393 1.00 92.56 91 LEU A CA 1
ATOM 727 C C . LEU A 1 91 ? 3.144 -15.716 -2.672 1.00 92.56 91 LEU A C 1
ATOM 729 O O . LEU A 1 91 ? 3.196 -16.204 -3.793 1.00 92.56 91 LEU A O 1
ATOM 733 N N . GLY A 1 92 ? 2.401 -16.237 -1.691 1.00 92.88 92 GLY A N 1
ATOM 734 C CA . GLY A 1 92 ? 1.624 -17.466 -1.859 1.00 92.88 92 GLY A CA 1
ATOM 735 C C . GLY A 1 92 ? 0.547 -17.365 -2.944 1.00 92.88 92 GLY A C 1
ATOM 736 O O . GLY A 1 92 ? 0.304 -18.332 -3.659 1.00 92.88 92 GLY A O 1
ATOM 737 N N . TYR A 1 93 ? -0.083 -16.198 -3.111 1.00 93.31 93 TYR A N 1
ATOM 738 C CA . TYR A 1 93 ? -1.048 -15.988 -4.188 1.00 93.31 93 TYR A CA 1
ATOM 739 C C . TYR A 1 93 ? -0.372 -16.017 -5.560 1.00 93.31 93 TYR A C 1
ATOM 741 O O . TYR A 1 93 ? -0.807 -16.769 -6.428 1.00 93.31 93 TYR A O 1
ATOM 749 N N . PHE A 1 94 ? 0.706 -15.258 -5.763 1.00 90.94 94 PHE A N 1
ATOM 750 C CA . PHE A 1 94 ? 1.370 -15.160 -7.066 1.00 90.94 94 PHE A CA 1
ATOM 751 C C . PHE A 1 94 ? 2.179 -16.404 -7.456 1.00 90.94 94 PHE A C 1
ATOM 753 O O . PHE A 1 94 ? 2.466 -16.568 -8.640 1.00 90.94 94 PHE A O 1
ATOM 760 N N . THR A 1 95 ? 2.498 -17.288 -6.506 1.00 88.56 95 THR A N 1
ATOM 761 C CA . THR A 1 95 ? 3.076 -18.614 -6.785 1.00 88.56 95 THR A CA 1
ATOM 762 C C . THR A 1 95 ? 2.035 -19.730 -6.896 1.00 88.56 95 THR A C 1
ATOM 764 O O . THR A 1 95 ? 2.388 -20.860 -7.225 1.00 88.56 95 THR A O 1
ATOM 767 N N . SER A 1 96 ? 0.756 -19.445 -6.639 1.00 92.19 96 SER A N 1
ATOM 768 C CA . SER A 1 96 ? -0.324 -20.416 -6.828 1.00 92.19 96 SER A CA 1
ATOM 769 C C . SER A 1 96 ? -0.718 -20.553 -8.301 1.00 92.19 96 SER A C 1
ATOM 771 O O . SER A 1 96 ? -0.562 -19.616 -9.086 1.00 92.19 96 SER A O 1
ATOM 773 N N . GLU A 1 97 ? -1.331 -21.684 -8.658 1.00 90.19 97 GLU A N 1
ATOM 774 C CA . GLU A 1 97 ? -1.891 -21.926 -9.997 1.00 90.19 97 GLU A CA 1
ATOM 775 C C . GLU A 1 97 ? -2.822 -20.786 -10.442 1.00 90.19 97 GLU A C 1
ATOM 777 O O . GLU A 1 97 ? -2.716 -20.268 -11.553 1.00 90.19 97 GLU A O 1
ATOM 782 N N . ILE A 1 98 ? -3.702 -20.330 -9.547 1.00 92.56 98 ILE A N 1
ATOM 783 C CA . ILE A 1 98 ? -4.664 -19.258 -9.830 1.00 92.56 98 ILE A CA 1
ATOM 784 C C . ILE A 1 98 ? -3.940 -17.926 -10.064 1.00 92.56 98 ILE A C 1
ATOM 786 O O . ILE A 1 98 ? -4.305 -17.176 -10.971 1.00 92.56 98 ILE A O 1
ATOM 790 N N . GLY A 1 99 ? -2.907 -17.625 -9.274 1.00 90.12 99 GLY A N 1
ATOM 791 C CA . GLY A 1 99 ? -2.119 -16.406 -9.442 1.00 90.12 99 GLY A CA 1
ATOM 792 C C . GLY A 1 99 ? -1.306 -16.398 -10.734 1.00 90.12 99 GLY A C 1
ATOM 793 O O . GLY A 1 99 ? -1.248 -15.372 -11.408 1.00 90.12 99 GLY A O 1
ATOM 794 N N . MET A 1 100 ? -0.722 -17.532 -11.119 1.00 87.81 100 MET A N 1
ATOM 795 C CA . MET A 1 100 ? 0.065 -17.634 -12.350 1.00 87.81 100 MET A CA 1
ATOM 796 C C . MET A 1 100 ? -0.798 -17.602 -13.615 1.00 87.81 100 MET A C 1
ATOM 798 O O . MET A 1 100 ? -0.393 -16.996 -14.600 1.00 87.81 100 MET A O 1
ATOM 802 N N . THR A 1 101 ? -1.983 -18.219 -13.592 1.00 87.44 101 THR A N 1
ATOM 803 C CA . THR A 1 101 ? -2.841 -18.363 -14.784 1.00 87.44 101 THR A CA 1
ATOM 804 C C . THR A 1 101 ? -3.835 -17.220 -14.979 1.00 87.44 101 THR A C 1
ATOM 806 O O . THR A 1 101 ? -4.167 -16.894 -16.116 1.00 87.44 101 THR A O 1
ATOM 809 N N . LYS A 1 102 ? -4.344 -16.620 -13.890 1.00 89.50 102 LYS A N 1
ATOM 810 C CA . LYS A 1 102 ? -5.365 -15.556 -13.961 1.00 89.50 102 LYS A CA 1
ATOM 811 C C . LYS A 1 102 ? -4.805 -14.164 -13.707 1.00 89.50 102 LYS A C 1
ATOM 813 O O . LYS A 1 102 ? -5.256 -13.217 -14.344 1.00 89.50 102 LYS A O 1
ATOM 818 N N . ALA A 1 103 ? -3.873 -14.016 -12.762 1.00 89.62 103 ALA A N 1
ATOM 819 C CA . ALA A 1 103 ? -3.278 -12.709 -12.468 1.00 89.62 103 ALA A CA 1
ATOM 820 C C . ALA A 1 103 ? -2.077 -12.394 -13.377 1.00 89.62 103 ALA A C 1
ATOM 822 O O . ALA A 1 103 ? -1.773 -11.225 -13.606 1.00 89.62 103 ALA A O 1
ATOM 823 N N . GLN A 1 104 ? -1.421 -13.426 -13.909 1.00 88.94 104 GLN A N 1
ATOM 824 C CA . GLN A 1 104 ? -0.271 -13.330 -14.805 1.00 88.94 104 GLN A CA 1
ATOM 825 C C . GLN A 1 104 ? -0.518 -14.128 -16.094 1.00 88.94 104 GLN A C 1
ATOM 827 O O . GLN A 1 104 ? -1.525 -14.820 -16.233 1.00 88.94 104 GLN A O 1
ATOM 832 N N . ARG A 1 105 ? 0.387 -13.994 -17.066 1.00 86.00 105 ARG A N 1
ATOM 833 C CA . ARG A 1 105 ? 0.397 -14.799 -18.293 1.00 86.00 105 ARG A CA 1
ATOM 834 C C . ARG A 1 105 ? 1.311 -15.997 -18.088 1.00 86.00 105 ARG A C 1
ATOM 836 O O . ARG A 1 105 ? 2.532 -15.844 -18.099 1.00 86.00 105 ARG A O 1
ATOM 843 N N . TYR A 1 106 ? 0.719 -17.164 -17.883 1.00 85.94 106 TYR A N 1
ATOM 844 C CA . TYR A 1 106 ? 1.457 -18.416 -17.773 1.00 85.94 106 TYR A CA 1
ATOM 845 C C . TYR A 1 106 ? 1.863 -18.939 -19.159 1.00 85.94 106 TYR A C 1
ATOM 847 O O . TYR A 1 106 ? 1.016 -19.055 -20.045 1.00 85.94 106 TYR A O 1
ATOM 855 N N . THR A 1 107 ? 3.143 -19.278 -19.318 1.00 83.25 107 THR A N 1
ATOM 856 C CA . THR A 1 107 ? 3.710 -19.967 -20.487 1.00 83.25 107 THR A CA 1
ATOM 857 C C . THR A 1 107 ? 4.674 -21.029 -19.969 1.00 83.25 107 THR A C 1
ATOM 859 O O . THR A 1 107 ? 5.510 -20.718 -19.123 1.00 83.25 107 THR A O 1
ATOM 862 N N . GLU A 1 108 ? 4.570 -22.259 -20.465 1.00 81.31 108 GLU A N 1
ATOM 863 C CA . GLU A 1 108 ? 5.445 -23.368 -20.062 1.00 81.31 108 GLU A CA 1
ATOM 864 C C . GLU A 1 108 ? 6.919 -23.090 -20.407 1.00 81.31 108 GLU A C 1
ATOM 866 O O . GLU A 1 108 ? 7.224 -22.448 -21.418 1.00 81.31 108 GLU A O 1
ATOM 871 N N . SER A 1 109 ? 7.838 -23.575 -19.569 1.00 77.94 109 SER A N 1
ATOM 872 C CA . SER A 1 109 ? 9.281 -23.388 -19.744 1.00 77.94 109 SER A CA 1
ATOM 873 C C . SER A 1 109 ? 9.969 -24.587 -20.411 1.00 77.94 109 SER A C 1
ATOM 875 O O . SER A 1 109 ? 9.637 -25.730 -20.091 1.00 77.94 109 SER A O 1
ATOM 877 N N . PRO A 1 110 ? 10.970 -24.360 -21.289 1.00 82.19 110 PRO A N 1
ATOM 878 C CA . PRO A 1 110 ? 11.407 -23.060 -21.801 1.00 82.19 110 PRO A CA 1
ATOM 879 C C . PRO A 1 110 ? 10.435 -22.527 -22.866 1.00 82.19 110 PRO A C 1
ATOM 881 O O . PRO A 1 110 ? 10.234 -23.139 -23.914 1.00 82.19 110 PRO A O 1
ATOM 884 N N . GLY A 1 111 ? 9.856 -21.354 -22.609 1.00 73.31 111 GLY A N 1
ATOM 885 C CA . GLY A 1 111 ? 8.984 -20.673 -23.563 1.00 73.31 111 GLY A CA 1
ATOM 886 C C . GLY A 1 111 ? 9.765 -20.042 -24.723 1.00 73.31 111 GLY A C 1
ATOM 887 O O . GLY A 1 111 ? 10.995 -19.962 -24.713 1.00 73.31 111 GLY A O 1
ATOM 888 N N . ARG A 1 112 ? 9.048 -19.534 -25.734 1.00 80.81 112 ARG A N 1
ATOM 889 C CA . ARG A 1 112 ? 9.654 -18.768 -26.838 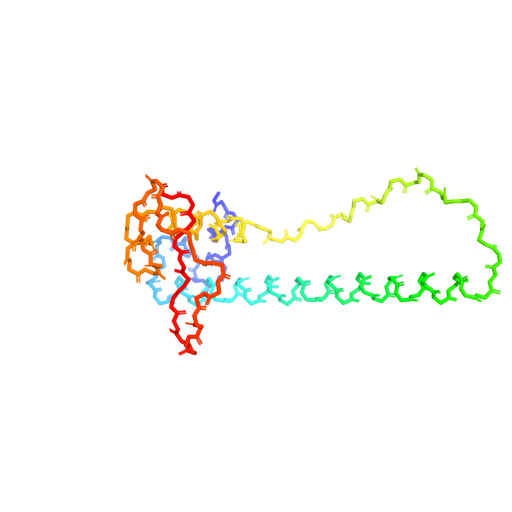1.00 80.81 112 ARG A CA 1
ATOM 890 C C . ARG A 1 112 ? 10.300 -17.486 -26.298 1.00 80.81 112 ARG A C 1
ATOM 892 O O . ARG A 1 112 ? 9.604 -16.632 -25.755 1.00 80.81 112 ARG A O 1
ATOM 899 N N . TYR A 1 113 ? 11.607 -17.328 -26.504 1.00 81.88 113 TYR A N 1
ATOM 900 C CA . TYR A 1 113 ? 12.319 -16.090 -26.184 1.00 81.88 113 TYR A CA 1
ATOM 901 C C . TYR A 1 113 ? 12.062 -15.030 -27.259 1.00 81.88 113 TYR A C 1
ATOM 903 O O . TYR A 1 113 ? 12.394 -15.227 -28.428 1.00 81.88 113 TYR A O 1
ATOM 911 N N . ASP A 1 114 ? 11.476 -13.906 -26.855 1.00 82.12 114 ASP A N 1
ATOM 912 C CA . ASP A 1 114 ? 11.284 -12.733 -27.701 1.00 82.12 114 ASP A CA 1
ATOM 913 C C . ASP A 1 114 ? 11.696 -11.486 -26.897 1.00 82.12 114 ASP A C 1
ATOM 915 O O . ASP A 1 114 ? 11.000 -11.110 -25.951 1.00 82.12 114 ASP A O 1
ATOM 919 N N . PRO A 1 115 ? 12.864 -10.883 -27.190 1.00 83.19 115 PRO A N 1
ATOM 920 C CA . PRO A 1 115 ? 13.421 -9.804 -26.375 1.00 83.19 115 PRO A CA 1
ATOM 921 C C . PRO A 1 115 ? 12.622 -8.498 -26.475 1.00 83.19 115 PRO A C 1
ATOM 923 O O . PRO A 1 115 ? 12.739 -7.651 -25.592 1.00 83.19 115 PRO A O 1
ATOM 926 N N . CYS A 1 116 ? 11.821 -8.325 -27.533 1.00 83.62 116 CYS A N 1
ATOM 927 C CA . CYS A 1 116 ? 11.131 -7.075 -27.852 1.00 83.62 116 CYS A CA 1
ATOM 928 C C . CYS A 1 116 ? 9.642 -7.313 -28.146 1.00 83.62 116 CYS A C 1
ATOM 930 O O . CYS A 1 116 ? 9.122 -6.873 -29.173 1.00 83.62 116 CYS A O 1
ATOM 932 N N . ILE A 1 117 ? 8.940 -7.994 -27.234 1.00 82.81 117 ILE A N 1
ATOM 933 C CA . ILE A 1 117 ? 7.481 -8.150 -27.317 1.00 82.81 117 ILE A CA 1
ATOM 934 C C . ILE A 1 117 ? 6.821 -6.764 -27.183 1.00 82.81 117 ILE A C 1
ATOM 936 O O . ILE A 1 117 ? 7.105 -6.049 -26.217 1.00 82.81 117 ILE A O 1
ATOM 940 N N . PRO A 1 118 ? 5.928 -6.361 -28.108 1.00 85.94 118 PRO A N 1
ATOM 941 C CA . PRO A 1 118 ? 5.240 -5.080 -28.010 1.00 85.94 118 PRO A CA 1
ATOM 942 C C . PRO A 1 118 ? 4.339 -5.046 -26.769 1.00 85.94 118 PRO A C 1
ATOM 944 O O . PRO A 1 118 ? 3.416 -5.849 -26.641 1.00 85.94 118 PRO A O 1
ATOM 947 N N . TYR A 1 119 ? 4.588 -4.095 -25.866 1.00 84.44 119 TYR A N 1
ATOM 948 C CA . TYR A 1 119 ? 3.773 -3.887 -24.669 1.00 84.44 119 TYR A CA 1
ATOM 949 C C . TYR A 1 119 ? 2.489 -3.132 -25.018 1.00 84.44 119 TYR A C 1
ATOM 951 O O . TYR A 1 119 ? 2.553 -2.017 -25.544 1.00 84.44 119 TYR A O 1
ATOM 959 N N . LYS A 1 120 ? 1.322 -3.696 -24.688 1.00 86.06 120 LYS A N 1
ATOM 960 C CA . LYS A 1 120 ? 0.068 -2.930 -24.715 1.00 86.06 120 LYS A CA 1
ATOM 961 C C . LYS A 1 120 ? -0.272 -2.443 -23.300 1.00 86.06 120 LYS A C 1
ATOM 963 O O . LYS A 1 120 ? -0.155 -3.213 -22.345 1.00 86.06 120 LYS A O 1
ATOM 968 N N . PRO A 1 121 ? -0.710 -1.185 -23.130 1.00 88.62 121 PRO A N 1
ATOM 969 C CA . PRO A 1 121 ? -1.144 -0.688 -21.829 1.00 88.62 121 PRO A CA 1
ATOM 970 C C . PRO A 1 121 ? -2.264 -1.553 -21.237 1.00 88.62 121 PRO A C 1
ATOM 972 O O . PRO A 1 121 ? -3.243 -1.854 -21.916 1.00 88.62 121 PRO A O 1
ATOM 975 N N . GLY A 1 122 ? -2.118 -1.946 -19.971 1.00 85.94 122 GLY A N 1
ATOM 976 C CA . GLY A 1 122 ? -3.090 -2.792 -19.268 1.00 85.94 122 GLY A CA 1
ATOM 977 C C . GLY A 1 122 ? -2.873 -4.298 -19.436 1.00 85.94 122 GLY A C 1
ATOM 978 O O . GLY A 1 122 ? -3.637 -5.085 -18.881 1.00 85.94 122 GLY A O 1
ATOM 979 N N . GLU A 1 123 ? -1.836 -4.720 -20.162 1.00 85.25 123 GLU A N 1
ATOM 980 C CA . GLU A 1 123 ? -1.463 -6.129 -20.221 1.00 85.25 123 GLU A CA 1
ATOM 981 C C . GLU A 1 123 ? -0.867 -6.626 -18.903 1.00 85.25 123 GLU A C 1
ATOM 983 O O . GLU A 1 123 ? -0.065 -5.949 -18.256 1.00 85.25 123 GLU A O 1
ATOM 988 N N . THR A 1 124 ? -1.264 -7.842 -18.527 1.00 85.94 124 THR A N 1
ATOM 989 C CA . THR A 1 124 ? -0.725 -8.555 -17.372 1.00 85.94 124 THR A CA 1
ATOM 990 C C . THR A 1 124 ? 0.719 -8.976 -17.618 1.00 85.94 124 THR A C 1
ATOM 992 O O . THR A 1 124 ? 1.122 -9.277 -18.745 1.00 85.94 124 THR A O 1
ATOM 995 N N . THR A 1 125 ? 1.510 -9.006 -16.547 1.00 86.06 125 THR A N 1
ATOM 996 C CA . THR A 1 125 ? 2.894 -9.479 -16.604 1.00 86.06 125 THR A CA 1
ATOM 997 C C . THR A 1 125 ? 2.932 -10.975 -16.894 1.00 86.06 125 THR A C 1
ATOM 999 O O . THR A 1 125 ? 2.011 -11.716 -16.541 1.00 86.06 125 THR A O 1
ATOM 1002 N N . PHE A 1 126 ? 4.008 -11.438 -17.527 1.00 84.44 126 PHE A N 1
ATOM 1003 C CA . PHE A 1 126 ? 4.282 -12.869 -17.602 1.00 84.44 126 PHE A CA 1
ATOM 1004 C C . PHE A 1 126 ? 4.542 -13.423 -16.205 1.00 84.44 126 PHE A C 1
ATOM 1006 O O . PHE A 1 126 ? 5.119 -12.730 -15.363 1.00 84.44 126 PHE A O 1
ATOM 1013 N N . ALA A 1 127 ? 4.100 -14.658 -15.974 1.00 83.12 127 ALA A N 1
ATOM 1014 C CA . ALA A 1 127 ? 4.539 -15.405 -14.811 1.00 83.12 127 ALA A CA 1
ATOM 1015 C C . ALA A 1 127 ? 6.072 -15.504 -14.847 1.00 83.12 127 ALA A C 1
ATOM 1017 O O . ALA A 1 127 ? 6.668 -15.585 -15.925 1.00 83.12 127 ALA A O 1
ATOM 1018 N N . GLY A 1 128 ? 6.711 -15.458 -13.673 1.00 71.62 128 GLY A N 1
ATOM 1019 C CA . GLY A 1 128 ? 8.132 -15.795 -13.540 1.00 71.62 128 GLY A CA 1
ATOM 1020 C C . GLY A 1 128 ? 8.400 -17.251 -13.940 1.00 71.62 128 GLY A C 1
ATOM 1021 O O . GLY A 1 128 ? 7.564 -17.871 -14.585 1.00 71.62 128 GLY A O 1
ATOM 1022 N N . HIS A 1 129 ? 9.551 -17.809 -13.556 1.00 56.44 129 HIS A N 1
ATOM 1023 C CA . HIS A 1 129 ? 9.915 -19.198 -13.871 1.00 56.44 129 HIS A CA 1
ATOM 1024 C C . HIS A 1 129 ? 8.762 -20.174 -13.556 1.00 56.44 129 HIS A C 1
ATOM 1026 O O . HIS A 1 129 ? 8.506 -20.490 -12.394 1.00 56.44 129 HIS A O 1
ATOM 1032 N N . ALA A 1 130 ? 8.053 -20.576 -14.605 1.00 54.44 130 ALA A N 1
ATOM 1033 C CA . ALA A 1 130 ? 7.252 -21.783 -14.678 1.00 54.44 130 ALA A CA 1
ATOM 1034 C C . ALA A 1 130 ? 8.143 -22.932 -15.144 1.00 54.44 130 ALA A C 1
ATOM 1036 O O . ALA A 1 130 ? 9.203 -22.630 -15.740 1.00 54.44 130 ALA A O 1
#

Sequence (130 aa):
MDKLNDASKDKNGGKTFMQATPAQRLALLQTLDKEQFDYSERMKAEARKKSEDFLAERQQDKPAPQSNTATQITSEPPNKYFRMMKELTLLGYFTSEIGMTKAQRYTESPGRYDPCIPYKPGETTFAGHA

pLDDT: mean 82.51, std 12.7, range [49.72, 95.44]

Radius of gyration: 22.38 Å; chains: 1; bounding box: 55×45×51 Å

Secon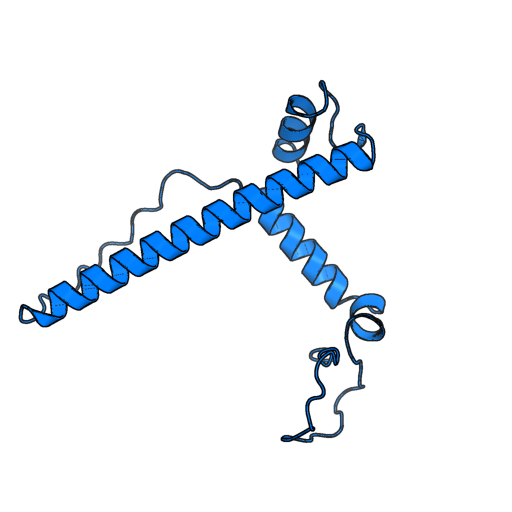dary structure (DSSP, 8-state):
-HHHHHHHHHHTTT--GGGS-HHHHHHHHHHHHHHHHHHHHHHHHHHHHHHHHHHHHHHHSPPPPPP--PPP--S----THHHHHHHHHHHHHHTSHHIIIIISB--PSSPPP-TTPPPPTTPPPBPS--

Foldseek 3Di:
DVVQQVLLCVQVVHGGLVRHDPVSNVVSLVVVVVVVVVVVVVVVVVVVVVVVVVVVVVVPDPDDDDDPDPDPDPPDDPPCPSVVVVVVVVVVQCPDPCNQVPQAPEDAPPDDDDPCDDDDPPHHHHRDHD